Protein AF-A0A920SJB2-F1 (afdb_monomer_lite)

pLDDT: mean 92.42, std 4.78, range [61.38, 96.94]

Structure (mmCIF, N/CA/C/O backbone):
data_AF-A0A920SJB2-F1
#
_entry.id   AF-A0A920SJB2-F1
#
loop_
_atom_site.group_PDB
_atom_site.id
_atom_site.type_symbol
_atom_site.label_atom_id
_atom_site.label_alt_id
_atom_site.label_comp_id
_atom_site.label_asym_id
_atom_site.label_entity_id
_atom_site.label_seq_id
_atom_site.pdbx_PDB_ins_code
_atom_site.Cartn_x
_atom_site.Cartn_y
_atom_site.Cartn_z
_atom_site.occupancy
_atom_site.B_iso_or_equiv
_atom_site.auth_seq_id
_atom_site.auth_comp_id
_atom_site.auth_asym_id
_atom_site.auth_atom_id
_atom_site.pdbx_PDB_model_num
ATOM 1 N N . MET A 1 1 ? -2.232 8.846 2.025 1.00 89.31 1 MET A N 1
ATOM 2 C CA . MET A 1 1 ? -2.253 7.383 1.819 1.00 89.31 1 MET A CA 1
ATOM 3 C C . MET A 1 1 ? -2.007 7.121 0.342 1.00 89.31 1 MET A C 1
ATOM 5 O O . MET A 1 1 ? -2.262 8.024 -0.446 1.00 89.31 1 MET A O 1
ATOM 9 N N . GLY A 1 2 ? -1.484 5.958 -0.030 1.00 91.81 2 GLY A N 1
ATOM 10 C CA . GLY A 1 2 ? -1.329 5.548 -1.425 1.00 91.81 2 GLY A CA 1
ATOM 11 C C . GLY A 1 2 ? -1.658 4.071 -1.606 1.00 91.81 2 GLY A C 1
ATOM 12 O O . GLY A 1 2 ? -1.624 3.319 -0.631 1.00 91.81 2 GLY A O 1
ATOM 13 N N . ILE A 1 3 ? -1.948 3.681 -2.847 1.00 93.94 3 ILE A N 1
ATOM 14 C CA . ILE A 1 3 ? -2.168 2.289 -3.246 1.00 93.94 3 ILE A CA 1
ATOM 15 C C . ILE A 1 3 ? -1.331 1.961 -4.481 1.00 93.94 3 ILE A C 1
ATOM 17 O O . ILE A 1 3 ? -1.136 2.819 -5.343 1.00 93.94 3 ILE A O 1
ATOM 21 N N . ALA A 1 4 ? -0.862 0.723 -4.573 1.00 94.19 4 ALA A N 1
ATOM 22 C CA . ALA A 1 4 ? -0.246 0.181 -5.777 1.00 94.19 4 ALA A CA 1
ATOM 23 C C . ALA A 1 4 ? -0.786 -1.227 -6.034 1.00 94.19 4 ALA A C 1
ATOM 25 O O . ALA A 1 4 ? -0.750 -2.069 -5.139 1.00 94.19 4 ALA A O 1
ATOM 26 N N . ALA A 1 5 ? -1.266 -1.472 -7.250 1.00 93.44 5 ALA A N 1
ATOM 27 C CA . ALA A 1 5 ? -1.754 -2.773 -7.687 1.00 93.44 5 ALA A CA 1
ATOM 28 C C . ALA A 1 5 ? -0.798 -3.398 -8.705 1.00 93.44 5 ALA A C 1
ATOM 30 O O . ALA A 1 5 ? -0.176 -2.695 -9.504 1.00 93.44 5 ALA A O 1
ATOM 31 N N . GLY A 1 6 ? -0.706 -4.722 -8.689 1.00 90.50 6 GLY A N 1
ATOM 32 C CA . GLY A 1 6 ? 0.040 -5.488 -9.676 1.00 90.50 6 GLY A CA 1
ATOM 33 C C . GLY A 1 6 ? 0.226 -6.935 -9.242 1.00 90.50 6 GLY A C 1
ATOM 34 O O . GLY A 1 6 ? 0.259 -7.247 -8.053 1.00 90.50 6 GLY A O 1
ATOM 35 N N . ASN A 1 7 ? 0.363 -7.846 -10.207 1.00 89.94 7 ASN A N 1
ATOM 36 C CA . ASN A 1 7 ? 0.546 -9.277 -9.943 1.00 89.94 7 ASN A CA 1
ATOM 37 C C . ASN A 1 7 ? -0.515 -9.879 -8.992 1.00 89.94 7 ASN A C 1
ATOM 39 O O . ASN A 1 7 ? -0.200 -10.777 -8.207 1.00 89.94 7 ASN A O 1
ATOM 43 N N . ARG A 1 8 ? -1.779 -9.424 -9.086 1.00 93.50 8 ARG A N 1
ATOM 44 C CA . ARG A 1 8 ? -2.910 -9.840 -8.232 1.00 93.50 8 ARG A CA 1
ATOM 45 C C . ARG A 1 8 ? -2.760 -9.443 -6.762 1.00 93.50 8 ARG A C 1
ATOM 47 O O . ARG A 1 8 ? -3.410 -10.030 -5.893 1.00 93.50 8 ARG A O 1
ATOM 54 N N . ARG A 1 9 ? -1.919 -8.451 -6.472 1.00 95.25 9 ARG A N 1
ATOM 55 C CA . ARG A 1 9 ? -1.695 -7.914 -5.129 1.00 95.25 9 ARG A CA 1
ATOM 56 C C . ARG A 1 9 ? -1.934 -6.413 -5.082 1.00 95.25 9 ARG A C 1
ATOM 58 O O . ARG A 1 9 ? -1.633 -5.699 -6.034 1.00 95.25 9 ARG A O 1
ATOM 65 N N . GLY A 1 10 ? -2.475 -5.960 -3.956 1.00 96.19 10 GLY A N 1
ATOM 66 C CA . GLY A 1 10 ? -2.681 -4.555 -3.623 1.00 96.19 10 GLY A CA 1
ATOM 67 C C . GLY A 1 10 ? -1.833 -4.165 -2.417 1.00 96.19 10 GLY A C 1
ATOM 68 O O . GLY A 1 10 ? -1.956 -4.760 -1.350 1.00 96.19 10 GLY A O 1
ATOM 69 N N . HIS A 1 11 ? -0.970 -3.169 -2.574 1.00 96.75 11 HIS A N 1
ATOM 70 C CA . HIS A 1 11 ? -0.125 -2.627 -1.514 1.00 96.75 11 HIS A CA 1
ATOM 71 C C . HIS A 1 11 ? -0.702 -1.294 -1.040 1.00 96.75 11 HIS A C 1
ATOM 73 O O . HIS A 1 11 ? -0.866 -0.382 -1.851 1.00 96.75 11 HIS A O 1
ATOM 79 N N . LEU A 1 12 ? -0.995 -1.173 0.257 1.00 95.81 12 LEU A N 1
ATOM 80 C CA . LEU A 1 12 ? -1.462 0.068 0.878 1.00 95.81 12 LEU A CA 1
ATOM 81 C C . LEU A 1 12 ? -0.339 0.712 1.689 1.00 95.81 12 LEU A C 1
ATOM 83 O O . LEU A 1 12 ? 0.335 0.047 2.482 1.00 95.81 12 LEU A O 1
ATOM 87 N N . PHE A 1 13 ? -0.192 2.030 1.543 1.00 94.88 13 PHE A N 1
ATOM 88 C CA . PHE A 1 13 ? 0.845 2.799 2.225 1.00 94.88 13 PHE A CA 1
ATOM 89 C C . PHE A 1 13 ? 0.274 4.000 2.976 1.00 94.88 13 PHE A C 1
ATOM 91 O O . PHE A 1 13 ? -0.466 4.823 2.423 1.00 94.88 13 PHE A O 1
ATOM 98 N N . VAL A 1 14 ? 0.713 4.178 4.219 1.00 95.12 14 VAL A N 1
ATOM 99 C CA . VAL A 1 14 ? 0.415 5.354 5.043 1.00 95.12 14 VAL A CA 1
ATOM 100 C C . VAL A 1 14 ? 1.736 6.033 5.376 1.00 95.12 14 VAL A C 1
ATOM 102 O O . VAL A 1 14 ? 2.667 5.397 5.855 1.00 95.12 14 VAL A O 1
ATOM 105 N N . LYS A 1 15 ? 1.855 7.328 5.053 1.00 93.62 15 LYS A N 1
ATOM 106 C CA . LYS A 1 15 ? 3.084 8.121 5.265 1.00 93.62 15 LYS A CA 1
ATOM 107 C C . LYS A 1 15 ? 4.365 7.434 4.749 1.00 93.62 15 LYS A C 1
ATOM 109 O O . LYS A 1 15 ? 5.393 7.449 5.414 1.00 93.62 15 LYS A O 1
ATOM 114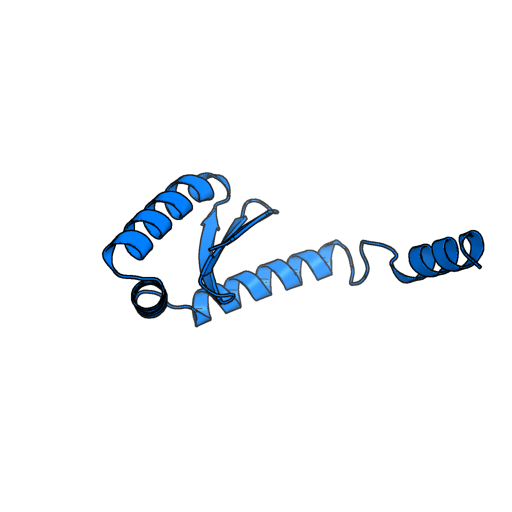 N N . GLY A 1 16 ? 4.292 6.799 3.576 1.00 92.50 16 GLY A N 1
ATOM 115 C CA . GLY A 1 16 ? 5.430 6.112 2.949 1.00 92.50 16 GLY A CA 1
ATOM 116 C C . GLY A 1 16 ? 5.757 4.722 3.510 1.00 92.50 16 GLY A C 1
ATOM 117 O O . GLY A 1 16 ? 6.663 4.076 2.996 1.00 92.50 16 GLY A O 1
ATOM 118 N N . HIS A 1 17 ? 5.019 4.235 4.511 1.00 94.25 17 HIS A N 1
ATOM 119 C CA . HIS A 1 17 ? 5.217 2.911 5.099 1.00 94.25 17 HIS A CA 1
ATOM 120 C C . HIS A 1 17 ? 4.156 1.938 4.586 1.00 94.25 17 HIS A C 1
ATOM 122 O O . HIS A 1 17 ? 2.977 2.294 4.531 1.00 94.25 17 HIS A O 1
ATOM 128 N N . ASN A 1 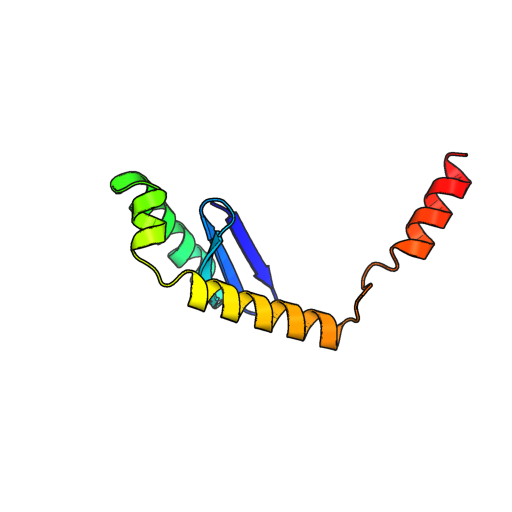18 ? 4.566 0.714 4.228 1.00 94.81 18 ASN A N 1
ATOM 129 C CA . ASN A 1 18 ? 3.631 -0.371 3.924 1.00 94.81 18 ASN A CA 1
ATOM 130 C C . ASN A 1 18 ? 2.798 -0.668 5.173 1.00 94.81 18 ASN A C 1
ATOM 132 O O . ASN A 1 18 ? 3.345 -1.030 6.213 1.00 94.81 18 ASN A O 1
ATOM 136 N N . ALA A 1 19 ? 1.488 -0.508 5.049 1.00 95.00 19 ALA A N 1
ATOM 137 C CA . ALA A 1 19 ? 0.546 -0.672 6.147 1.00 95.00 19 ALA A CA 1
ATOM 138 C C . ALA A 1 19 ? -0.276 -1.961 5.987 1.00 95.00 19 ALA A C 1
ATOM 140 O O . ALA A 1 19 ? -0.602 -2.623 6.969 1.00 95.00 19 ALA A O 1
ATOM 141 N N . ALA A 1 20 ? -0.531 -2.374 4.743 1.00 95.38 20 ALA A N 1
ATOM 142 C CA . ALA A 1 20 ? -1.128 -3.663 4.425 1.00 95.38 20 ALA A CA 1
ATOM 143 C C . ALA A 1 20 ? -0.692 -4.140 3.037 1.00 95.38 20 ALA A C 1
ATOM 145 O O . ALA A 1 20 ? -0.411 -3.334 2.146 1.00 95.38 20 ALA A O 1
ATOM 146 N N . VAL A 1 21 ? -0.688 -5.461 2.848 1.00 95.62 21 VAL A N 1
ATOM 147 C CA . VAL A 1 21 ? -0.703 -6.058 1.514 1.00 95.62 21 VAL A CA 1
ATOM 148 C C . VAL A 1 21 ? -1.874 -7.025 1.436 1.00 95.62 21 VAL A C 1
ATOM 150 O O . VAL A 1 21 ? -1.988 -7.931 2.260 1.00 95.62 21 VAL A O 1
ATOM 153 N N . VAL A 1 22 ? -2.749 -6.792 0.468 1.00 95.62 22 VAL A N 1
ATOM 154 C CA . VAL A 1 22 ? -4.023 -7.487 0.271 1.00 95.62 22 VAL A CA 1
ATOM 155 C C . VAL A 1 22 ? -4.073 -8.101 -1.123 1.00 95.62 22 VAL A C 1
ATOM 157 O O . VAL A 1 22 ? -3.185 -7.878 -1.956 1.00 95.62 22 VAL A O 1
ATOM 160 N N . ARG A 1 23 ? -5.110 -8.891 -1.398 1.00 96.69 23 ARG A N 1
ATOM 161 C CA . ARG A 1 23 ? -5.398 -9.284 -2.776 1.00 96.69 23 ARG A CA 1
ATOM 162 C C . ARG A 1 23 ? -5.884 -8.075 -3.566 1.00 96.69 23 ARG A C 1
ATOM 164 O O . ARG A 1 23 ? -6.519 -7.177 -3.024 1.00 96.69 23 ARG A O 1
ATOM 171 N N . GLU A 1 24 ? -5.576 -8.052 -4.856 1.00 95.56 24 GLU A N 1
ATOM 172 C CA . GLU A 1 24 ? -5.935 -6.922 -5.722 1.00 95.56 24 GLU A CA 1
ATOM 173 C C . GLU A 1 24 ? -7.451 -6.674 -5.794 1.00 95.56 24 GLU A C 1
ATOM 175 O O . GLU A 1 24 ? -7.876 -5.523 -5.821 1.00 95.56 24 GLU A O 1
ATOM 180 N N . ASP A 1 25 ? -8.265 -7.730 -5.742 1.00 96.44 25 ASP A N 1
ATOM 181 C CA . ASP A 1 25 ? -9.730 -7.642 -5.756 1.00 96.44 25 ASP A CA 1
ATOM 182 C C . ASP A 1 25 ? -10.346 -7.163 -4.432 1.00 96.44 25 ASP A C 1
ATOM 184 O O . ASP A 1 25 ? -11.503 -6.761 -4.414 1.00 96.44 25 ASP A O 1
ATOM 188 N N . GLU A 1 26 ? -9.567 -7.139 -3.351 1.00 96.31 26 GLU A N 1
ATOM 189 C CA . GLU A 1 26 ? -9.969 -6.645 -2.024 1.00 96.31 26 GLU A CA 1
ATOM 190 C C . GLU A 1 26 ? -9.431 -5.220 -1.760 1.00 96.31 26 GLU A C 1
ATOM 192 O O . GLU A 1 26 ? -9.677 -4.623 -0.713 1.00 96.31 26 GLU A O 1
ATOM 197 N N . MET A 1 27 ? -8.669 -4.649 -2.703 1.00 94.19 27 MET A N 1
ATOM 198 C CA . MET A 1 27 ? -7.902 -3.420 -2.479 1.00 94.19 27 MET A CA 1
ATOM 199 C C . MET A 1 27 ? -8.777 -2.178 -2.268 1.00 94.19 27 MET A C 1
ATOM 201 O O . MET A 1 27 ? -8.392 -1.294 -1.504 1.00 94.19 27 MET A O 1
ATOM 205 N N . VAL A 1 28 ? -9.928 -2.087 -2.940 1.00 94.25 28 VAL A N 1
ATOM 206 C CA . VAL A 1 28 ? -10.836 -0.935 -2.795 1.00 94.25 28 VAL A CA 1
ATOM 207 C C . VAL A 1 28 ? -11.501 -0.945 -1.423 1.00 94.25 28 VAL A C 1
ATOM 209 O O . VAL A 1 28 ? -11.515 0.087 -0.759 1.00 94.25 28 VAL A O 1
ATOM 212 N N . ASP A 1 29 ? -11.973 -2.106 -0.973 1.00 96.19 29 ASP A N 1
ATOM 213 C CA . ASP A 1 29 ? -12.595 -2.249 0.345 1.00 96.19 29 ASP A CA 1
ATOM 214 C C . ASP A 1 29 ? -11.586 -1.928 1.452 1.00 96.19 29 ASP A C 1
ATOM 216 O O . ASP A 1 29 ? -11.862 -1.108 2.328 1.00 96.19 29 ASP A O 1
ATOM 220 N N . ALA A 1 30 ? -10.365 -2.467 1.343 1.00 94.94 30 ALA A N 1
ATOM 221 C CA . ALA A 1 30 ? -9.277 -2.129 2.254 1.00 94.94 30 ALA A CA 1
ATOM 222 C C . ALA A 1 30 ? -8.965 -0.621 2.232 1.00 94.94 30 ALA A C 1
ATOM 224 O O . ALA A 1 30 ? -8.767 -0.013 3.278 1.00 94.94 30 ALA A O 1
ATOM 225 N N . LEU A 1 31 ? -8.935 0.021 1.061 1.00 94.25 31 LEU A N 1
ATOM 226 C CA . LEU A 1 31 ? -8.683 1.461 0.969 1.00 94.25 31 LEU A CA 1
ATOM 227 C C . LEU A 1 31 ? -9.732 2.279 1.732 1.00 94.25 31 LEU A C 1
ATOM 229 O O . LEU A 1 31 ? -9.364 3.229 2.425 1.00 94.25 31 LEU A O 1
ATOM 233 N N . VAL A 1 32 ? -11.010 1.928 1.596 1.00 95.81 32 VAL A N 1
ATOM 234 C CA . VAL A 1 32 ? -12.107 2.622 2.282 1.00 95.81 32 VAL A CA 1
ATOM 235 C C . VAL A 1 32 ? -11.998 2.430 3.792 1.00 95.81 32 VAL A C 1
ATOM 237 O O . VAL A 1 32 ? -11.971 3.427 4.509 1.00 95.81 32 VAL A O 1
ATOM 240 N N . GLU A 1 33 ? -11.810 1.195 4.265 1.00 94.50 33 GLU A N 1
ATOM 241 C CA . GLU A 1 33 ? -11.638 0.894 5.696 1.00 94.50 33 GLU A CA 1
ATOM 242 C C . GLU A 1 33 ? -10.478 1.698 6.305 1.00 94.50 33 GLU A C 1
ATOM 244 O O . GLU A 1 33 ? -10.598 2.322 7.361 1.00 94.50 33 GLU A O 1
ATOM 249 N N . TRP A 1 34 ? -9.343 1.745 5.608 1.00 94.75 34 TRP A N 1
ATOM 250 C CA . TRP A 1 34 ? -8.189 2.520 6.049 1.00 94.75 34 TRP A CA 1
ATOM 251 C C . TRP A 1 34 ? -8.446 4.028 6.026 1.00 94.75 34 TRP A C 1
ATOM 253 O O . TRP A 1 34 ? -7.897 4.754 6.857 1.00 94.75 34 TRP A O 1
ATOM 263 N N . ALA A 1 35 ? -9.228 4.528 5.068 1.00 95.25 35 ALA A N 1
ATOM 264 C CA . ALA A 1 35 ? -9.556 5.946 4.980 1.00 95.25 35 ALA A CA 1
ATOM 265 C C . ALA A 1 35 ? -10.474 6.372 6.130 1.00 95.25 35 ALA A C 1
ATOM 267 O O . ALA A 1 35 ? -10.216 7.406 6.745 1.00 95.25 35 ALA A O 1
ATOM 268 N N . GLU A 1 36 ? -11.479 5.556 6.448 1.00 96.38 36 GLU A N 1
ATOM 269 C CA . GLU A 1 36 ? -12.372 5.745 7.594 1.00 96.38 36 GLU A CA 1
ATOM 270 C C . GLU A 1 36 ? -11.580 5.719 8.903 1.00 96.38 36 GLU A C 1
ATOM 272 O O . GLU A 1 36 ? -11.614 6.686 9.662 1.00 96.38 36 GLU A O 1
ATOM 277 N N . PHE A 1 37 ? -10.745 4.697 9.111 1.00 95.06 37 PHE A N 1
ATOM 278 C CA . PHE A 1 37 ? -9.936 4.591 10.325 1.00 95.06 37 PHE A CA 1
ATOM 279 C C . PHE A 1 37 ? -8.974 5.776 10.498 1.00 95.06 37 PHE A C 1
ATOM 281 O O . PHE A 1 37 ? -8.835 6.326 11.588 1.00 95.06 37 PHE A O 1
ATOM 288 N N . ILE A 1 38 ? -8.302 6.213 9.427 1.00 95.12 38 ILE A N 1
ATOM 289 C CA . ILE A 1 38 ? -7.416 7.386 9.495 1.00 95.12 38 ILE A CA 1
ATOM 290 C C . ILE A 1 38 ? -8.203 8.672 9.743 1.00 95.12 38 ILE A C 1
ATOM 292 O O . ILE A 1 38 ? -7.671 9.583 10.379 1.00 95.12 38 ILE A O 1
ATOM 296 N N . HIS A 1 39 ? -9.423 8.781 9.222 1.00 96.25 39 HIS A N 1
ATOM 297 C CA . HIS A 1 39 ? -10.270 9.940 9.464 1.00 96.25 39 HIS A CA 1
ATOM 298 C C . HIS A 1 39 ? -10.673 10.046 10.941 1.00 96.25 39 HIS A C 1
ATOM 300 O O . HIS A 1 39 ? -10.634 11.144 11.493 1.00 96.25 39 HIS A O 1
ATOM 306 N N . GLU A 1 40 ? -11.001 8.917 11.569 1.00 96.94 40 GLU A N 1
ATOM 307 C CA . GLU A 1 40 ? -11.436 8.844 12.968 1.00 96.94 40 GLU A CA 1
ATOM 308 C C . GLU A 1 40 ? -10.268 8.951 13.960 1.00 96.94 40 GLU A C 1
ATOM 310 O O . GLU A 1 40 ? -10.311 9.751 14.892 1.00 96.94 40 GLU A O 1
ATOM 315 N N . GLU A 1 41 ? -9.200 8.185 13.738 1.00 95.94 41 GLU A N 1
ATOM 316 C CA . GLU A 1 41 ? -8.133 7.960 14.726 1.00 95.94 41 GLU A CA 1
ATOM 317 C C . GLU A 1 41 ? -6.803 8.639 14.349 1.00 95.94 41 GLU A C 1
ATOM 319 O O . GLU A 1 41 ? -5.875 8.758 15.155 1.00 95.94 41 GLU A O 1
ATOM 324 N N . GLY A 1 42 ? -6.682 9.106 13.107 1.00 95.69 42 GLY A N 1
ATOM 325 C CA . GLY A 1 42 ? -5.462 9.700 12.574 1.00 95.69 42 GLY A CA 1
ATOM 326 C C . GLY A 1 42 ? -4.452 8.684 12.025 1.00 95.69 42 GLY A C 1
ATOM 327 O O . GLY A 1 42 ? -4.449 7.489 12.321 1.00 95.69 42 GLY A O 1
ATOM 328 N N . ALA A 1 43 ? -3.529 9.182 11.197 1.00 94.00 43 ALA A N 1
ATOM 329 C CA . ALA A 1 43 ? -2.572 8.344 10.465 1.00 94.00 43 ALA A CA 1
ATOM 330 C C . ALA A 1 43 ? -1.557 7.613 11.364 1.00 94.00 43 ALA A C 1
ATOM 332 O O . ALA A 1 43 ? -1.126 6.512 11.028 1.00 94.00 43 ALA A O 1
ATOM 333 N N . GLU A 1 44 ? -1.170 8.217 12.489 1.00 94.50 44 GLU A N 1
ATOM 334 C CA . GLU A 1 44 ? -0.202 7.617 13.417 1.00 94.50 44 GLU A CA 1
ATOM 335 C C . GLU A 1 44 ? -0.825 6.439 14.184 1.00 94.50 44 GLU A C 1
ATOM 337 O O . GLU A 1 44 ? -0.200 5.387 14.316 1.00 94.50 44 GLU A O 1
ATOM 342 N N . ALA A 1 45 ? -2.089 6.567 14.611 1.00 93.25 45 ALA A N 1
ATOM 343 C CA . ALA A 1 45 ? -2.835 5.474 15.234 1.00 93.25 45 ALA A CA 1
ATOM 344 C C . ALA A 1 45 ? -3.030 4.298 14.263 1.00 93.25 45 ALA A C 1
ATOM 346 O O . ALA A 1 45 ? -2.903 3.137 14.654 1.00 93.25 45 ALA A O 1
ATOM 347 N N . ALA A 1 46 ? -3.265 4.592 12.981 1.00 91.69 46 ALA A N 1
ATOM 348 C CA . ALA A 1 46 ? -3.412 3.576 11.939 1.00 91.69 46 ALA A CA 1
ATOM 349 C C . ALA A 1 46 ? -2.135 2.752 11.746 1.00 91.69 46 ALA A C 1
ATOM 351 O O . ALA A 1 46 ? -2.193 1.527 11.662 1.00 91.69 46 ALA A O 1
ATOM 352 N N . LEU A 1 47 ? -0.974 3.412 11.737 1.00 92.62 47 LEU A N 1
ATOM 353 C CA . LEU A 1 47 ? 0.320 2.734 11.648 1.00 92.62 47 LEU A CA 1
ATOM 354 C C . LEU A 1 47 ? 0.641 1.920 12.907 1.00 92.62 47 LEU A C 1
ATOM 356 O O . LEU A 1 47 ? 1.192 0.831 12.791 1.00 92.62 47 LEU A O 1
ATOM 360 N N . ALA A 1 48 ? 0.270 2.407 14.093 1.00 93.44 48 ALA A N 1
ATOM 361 C CA . ALA A 1 48 ? 0.490 1.692 15.351 1.00 93.44 48 ALA A CA 1
ATOM 362 C C . ALA A 1 48 ? -0.390 0.437 15.506 1.00 93.44 48 ALA A C 1
ATOM 364 O O . ALA A 1 48 ? -0.040 -0.475 16.255 1.00 93.44 48 ALA A O 1
ATOM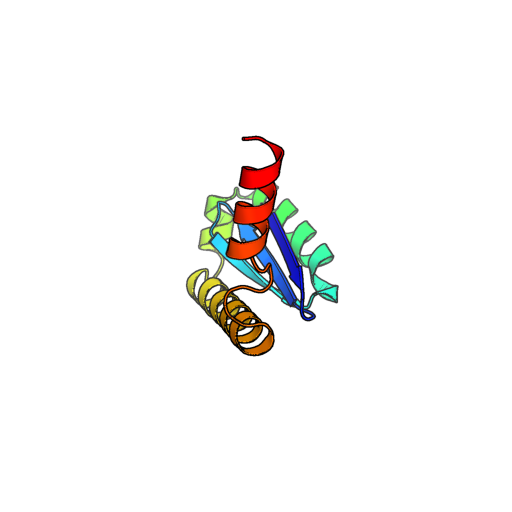 365 N N . ARG A 1 49 ? -1.531 0.378 14.807 1.00 88.12 49 ARG A N 1
ATOM 366 C CA . ARG A 1 49 ? -2.478 -0.747 14.854 1.00 88.12 49 ARG A CA 1
ATOM 367 C C . ARG A 1 49 ? -2.002 -1.975 14.072 1.00 88.12 49 ARG A C 1
ATOM 369 O O . ARG A 1 49 ? -2.505 -3.072 14.313 1.00 88.12 49 ARG A O 1
ATOM 376 N N . VAL A 1 50 ? -1.064 -1.813 13.138 1.00 90.81 50 VAL A N 1
ATOM 377 C CA . VAL A 1 50 ? -0.658 -2.876 12.209 1.00 90.81 50 VAL A CA 1
ATOM 378 C C . VAL A 1 50 ? 0.811 -3.246 12.328 1.00 90.81 50 VAL A C 1
ATOM 380 O O . VAL A 1 50 ? 1.657 -2.456 12.733 1.00 90.81 50 VAL A O 1
ATOM 383 N N . ASP A 1 51 ? 1.126 -4.468 11.907 1.00 93.25 51 ASP A N 1
ATOM 384 C CA . ASP A 1 51 ? 2.504 -4.930 11.768 1.00 93.25 51 ASP A CA 1
ATOM 385 C C . ASP A 1 51 ? 3.095 -4.419 10.443 1.00 93.25 51 ASP A C 1
ATOM 387 O O . ASP A 1 51 ? 3.055 -5.085 9.400 1.00 93.25 51 ASP A O 1
ATOM 391 N N . THR A 1 52 ? 3.619 -3.195 10.489 1.00 92.25 52 THR A N 1
ATOM 392 C CA . THR A 1 52 ? 4.259 -2.529 9.346 1.00 92.25 52 THR A CA 1
ATOM 393 C C . THR A 1 52 ? 5.500 -3.277 8.860 1.00 92.25 52 THR A C 1
ATOM 395 O O . THR A 1 52 ? 5.773 -3.294 7.660 1.00 92.25 52 THR A O 1
ATOM 398 N N . GLU A 1 53 ? 6.217 -3.974 9.745 1.00 95.06 53 GLU A N 1
ATOM 399 C CA . GLU A 1 53 ? 7.389 -4.774 9.381 1.00 95.06 53 GLU A CA 1
ATOM 400 C C . GLU A 1 53 ? 7.001 -6.012 8.575 1.00 95.06 53 GLU A C 1
ATOM 402 O O . GLU A 1 53 ? 7.633 -6.332 7.561 1.00 95.06 53 GLU A O 1
ATOM 407 N N . LYS A 1 54 ? 5.915 -6.688 8.962 1.00 95.44 54 LYS A N 1
ATOM 408 C CA . LYS A 1 54 ? 5.346 -7.774 8.163 1.00 95.44 54 LYS A CA 1
ATOM 409 C C . LYS A 1 54 ? 4.880 -7.265 6.803 1.00 95.44 54 LYS A C 1
ATOM 411 O O . LYS A 1 54 ? 5.216 -7.891 5.798 1.00 95.44 54 LYS A O 1
ATOM 416 N N . ALA A 1 55 ? 4.146 -6.153 6.757 1.00 94.44 55 ALA A N 1
ATOM 417 C CA . ALA A 1 55 ? 3.662 -5.581 5.501 1.00 94.44 55 ALA A CA 1
ATOM 418 C C . ALA A 1 55 ? 4.825 -5.179 4.576 1.00 94.44 55 ALA A C 1
ATOM 420 O O . ALA A 1 55 ? 4.823 -5.522 3.393 1.00 94.44 55 A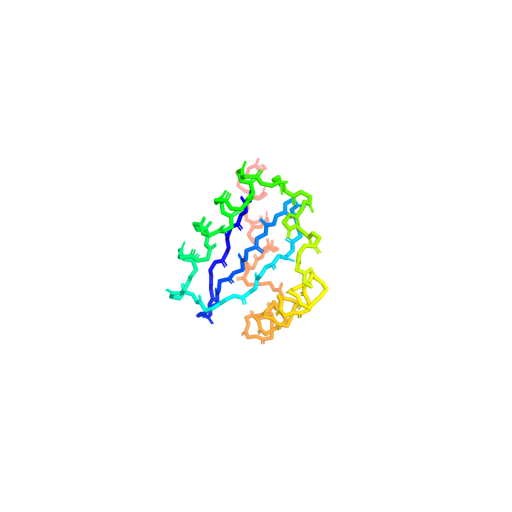LA A O 1
ATOM 421 N N . ARG A 1 56 ? 5.866 -4.541 5.123 1.00 95.31 56 ARG A N 1
ATOM 422 C CA . ARG A 1 56 ? 7.097 -4.198 4.399 1.00 95.31 56 ARG A CA 1
ATOM 423 C C . ARG A 1 56 ? 7.788 -5.437 3.841 1.00 95.31 56 ARG A C 1
ATOM 425 O O . ARG A 1 56 ? 8.094 -5.469 2.655 1.00 95.31 56 ARG A O 1
ATOM 432 N N . ARG A 1 57 ? 7.986 -6.475 4.659 1.00 96.69 57 ARG A N 1
ATOM 433 C CA . ARG A 1 57 ? 8.634 -7.721 4.221 1.00 96.69 57 ARG A CA 1
ATOM 434 C C . ARG A 1 57 ? 7.861 -8.413 3.100 1.00 96.69 57 ARG A C 1
ATOM 436 O O . ARG A 1 57 ? 8.469 -8.970 2.193 1.00 96.69 57 ARG A O 1
ATOM 443 N N . GLU A 1 58 ? 6.534 -8.419 3.168 1.00 95.44 58 GLU A N 1
ATOM 444 C CA . GLU A 1 58 ? 5.706 -8.988 2.104 1.00 95.44 58 GLU A CA 1
ATOM 445 C C . GLU A 1 58 ? 5.797 -8.168 0.812 1.00 95.44 58 GLU A C 1
ATOM 447 O O . GLU A 1 58 ? 5.923 -8.753 -0.261 1.00 95.44 58 GLU A O 1
ATOM 452 N N . ALA A 1 59 ? 5.828 -6.837 0.907 1.00 94.25 59 ALA A N 1
ATOM 453 C CA . ALA A 1 59 ? 6.046 -5.974 -0.250 1.00 94.25 59 ALA A CA 1
ATOM 454 C C . ALA A 1 59 ? 7.444 -6.149 -0.875 1.00 94.25 59 ALA A C 1
ATOM 456 O O . ALA A 1 59 ? 7.569 -6.195 -2.098 1.00 94.25 59 ALA A O 1
ATOM 457 N N . ASP A 1 60 ? 8.483 -6.312 -0.050 1.00 94.88 60 ASP A N 1
ATOM 458 C CA . ASP A 1 60 ? 9.849 -6.582 -0.510 1.00 94.88 60 ASP A CA 1
ATOM 459 C C . ASP A 1 60 ? 9.921 -7.890 -1.313 1.00 94.88 60 ASP A C 1
ATOM 461 O O . ASP A 1 60 ? 10.512 -7.917 -2.389 1.00 94.88 60 ASP A O 1
ATOM 465 N N . LYS A 1 61 ? 9.248 -8.954 -0.853 1.00 95.00 61 LYS A N 1
ATOM 466 C CA . LYS A 1 61 ? 9.182 -10.230 -1.586 1.00 95.00 61 LYS A CA 1
ATOM 467 C C . LYS A 1 61 ? 8.512 -10.094 -2.951 1.00 95.00 61 LYS A C 1
ATOM 469 O O . LYS A 1 61 ? 8.945 -10.737 -3.905 1.00 95.00 61 LYS A O 1
ATOM 474 N N . ASP A 1 62 ? 7.451 -9.296 -3.056 1.00 93.44 62 ASP A N 1
ATOM 475 C CA . ASP A 1 62 ? 6.784 -9.085 -4.345 1.00 93.44 62 ASP A CA 1
ATOM 476 C C . ASP A 1 62 ? 7.655 -8.297 -5.315 1.00 93.44 62 ASP A C 1
ATOM 478 O O . ASP A 1 62 ? 7.712 -8.642 -6.496 1.00 93.44 62 ASP A O 1
ATOM 482 N N . ARG A 1 63 ? 8.362 -7.276 -4.817 1.00 91.69 63 ARG A N 1
ATOM 483 C CA . ARG A 1 63 ? 9.358 -6.543 -5.602 1.00 91.69 63 ARG A CA 1
ATOM 484 C C . ARG A 1 63 ? 10.452 -7.485 -6.092 1.00 91.69 63 ARG A C 1
ATOM 486 O O . ARG A 1 63 ? 10.779 -7.465 -7.274 1.00 91.69 63 ARG A O 1
ATOM 493 N N . ASP A 1 64 ? 10.999 -8.314 -5.210 1.00 93.44 64 ASP A N 1
ATOM 494 C CA . ASP A 1 64 ? 12.078 -9.236 -5.560 1.00 93.44 64 ASP A CA 1
ATOM 495 C C . ASP A 1 64 ? 11.607 -10.272 -6.596 1.00 93.44 64 ASP A C 1
ATOM 497 O O . ASP A 1 64 ? 12.338 -10.566 -7.542 1.00 93.44 64 ASP A O 1
ATOM 501 N N . ARG A 1 65 ? 10.358 -10.757 -6.494 1.00 91.75 65 ARG A N 1
ATOM 502 C CA . ARG A 1 65 ? 9.735 -11.606 -7.526 1.00 91.75 65 ARG A CA 1
ATOM 503 C C . ARG A 1 65 ? 9.642 -10.880 -8.868 1.00 91.75 65 ARG A C 1
ATOM 505 O O . ARG A 1 65 ? 10.029 -11.444 -9.885 1.00 91.75 65 ARG A O 1
ATOM 512 N N . LEU A 1 66 ? 9.173 -9.633 -8.871 1.00 89.88 66 LEU A N 1
ATOM 513 C CA . LEU A 1 66 ? 9.057 -8.837 -10.093 1.00 89.88 66 LEU A CA 1
ATOM 514 C C . LEU A 1 66 ? 10.424 -8.623 -10.765 1.00 89.88 66 LEU A C 1
ATOM 516 O O . LEU A 1 66 ? 10.542 -8.772 -11.978 1.00 89.88 66 LEU A O 1
ATOM 520 N N . LEU A 1 67 ? 11.459 -8.319 -9.978 1.00 90.12 67 LEU A N 1
ATOM 521 C CA . LEU A 1 67 ? 12.830 -8.160 -10.473 1.00 90.12 67 LEU A CA 1
ATOM 522 C C . LEU A 1 67 ? 13.407 -9.473 -11.012 1.00 90.12 67 LEU A C 1
ATOM 524 O O . LEU A 1 67 ? 14.130 -9.458 -12.005 1.00 90.12 67 LEU A O 1
ATOM 528 N N . ALA A 1 68 ? 13.085 -10.608 -10.388 1.00 90.56 68 ALA A N 1
ATOM 529 C CA . ALA A 1 68 ? 13.495 -11.918 -10.884 1.00 90.56 68 ALA A CA 1
ATOM 530 C C . ALA A 1 68 ? 12.823 -12.270 -12.224 1.00 90.56 68 ALA A C 1
ATOM 532 O O . ALA A 1 68 ? 13.453 -12.893 -13.075 1.00 90.56 68 ALA A O 1
ATOM 533 N N . GLU A 1 69 ? 11.566 -11.865 -12.421 1.00 89.44 69 GLU A N 1
ATOM 534 C CA . GLU A 1 69 ? 10.802 -12.130 -13.646 1.00 89.44 69 GLU A CA 1
ATOM 535 C C . GLU A 1 69 ? 11.179 -11.197 -14.804 1.00 89.44 69 GLU A C 1
ATOM 537 O O . GLU A 1 69 ? 11.274 -11.648 -15.944 1.00 89.44 69 GLU A O 1
ATOM 542 N N . GLN A 1 70 ? 11.387 -9.904 -14.536 1.00 86.62 70 GLN A N 1
ATOM 543 C CA . GLN A 1 70 ? 11.583 -8.895 -15.587 1.00 86.62 70 GLN A CA 1
ATOM 544 C C . GLN A 1 70 ? 13.031 -8.401 -15.730 1.00 86.62 70 GLN A C 1
ATOM 546 O O . GLN A 1 70 ? 13.351 -7.692 -16.685 1.00 86.62 70 GLN A O 1
ATOM 551 N N . GLY A 1 71 ? 13.917 -8.779 -14.809 1.00 84.81 71 GLY A N 1
ATOM 552 C CA . GLY A 1 71 ? 15.267 -8.233 -14.715 1.00 84.81 71 GLY A CA 1
ATOM 553 C C . GLY A 1 71 ? 15.312 -6.875 -14.005 1.00 84.81 71 GLY A C 1
ATOM 554 O O . GLY A 1 71 ? 14.294 -6.272 -13.666 1.00 84.81 71 GLY A O 1
ATOM 555 N N . VAL A 1 72 ? 16.528 -6.383 -13.755 1.00 83.62 72 VAL A N 1
ATOM 556 C CA . VAL A 1 72 ? 16.762 -5.159 -12.962 1.00 83.62 72 VAL A CA 1
ATOM 557 C C . VAL A 1 72 ? 16.527 -3.852 -13.727 1.00 83.62 72 VAL A C 1
ATOM 559 O O . VAL A 1 72 ? 16.438 -2.799 -13.102 1.00 83.62 72 VAL A O 1
ATOM 562 N N . ASP A 1 73 ? 16.414 -3.905 -15.058 1.00 84.44 73 ASP A N 1
ATOM 563 C CA . ASP A 1 73 ? 16.158 -2.741 -15.918 1.00 84.44 73 ASP A CA 1
ATOM 564 C C . ASP A 1 73 ? 15.099 -3.057 -16.981 1.00 84.44 73 ASP A C 1
ATOM 566 O O . ASP A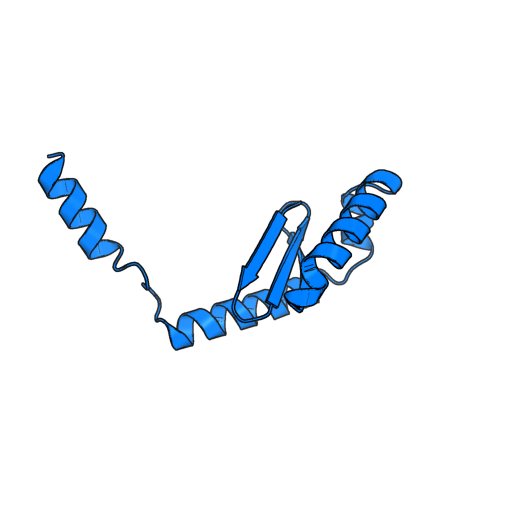 1 73 ? 15.369 -3.149 -18.176 1.00 84.44 73 ASP A O 1
ATOM 570 N N . VAL A 1 74 ? 13.857 -3.207 -16.525 1.00 82.94 74 VAL A N 1
ATOM 571 C CA . VAL A 1 74 ? 12.679 -3.408 -17.389 1.00 82.94 74 VAL A CA 1
ATOM 572 C C . VAL A 1 74 ? 12.525 -2.294 -18.428 1.00 82.94 74 VAL A C 1
ATOM 574 O O . VAL A 1 74 ? 11.991 -2.498 -19.517 1.00 82.94 74 VAL A O 1
ATOM 577 N N . ASN A 1 75 ? 12.976 -1.088 -18.087 1.00 85.31 75 ASN A N 1
ATOM 578 C CA . ASN A 1 75 ? 12.747 0.103 -18.887 1.00 85.31 75 ASN A CA 1
ATOM 579 C C . ASN A 1 75 ? 13.878 0.409 -19.874 1.00 85.31 75 ASN A C 1
ATOM 581 O O . ASN A 1 75 ? 13.781 1.445 -20.535 1.00 85.31 75 ASN A O 1
ATOM 585 N N . ASP A 1 76 ? 14.909 -0.437 -19.984 1.00 88.00 76 ASP A N 1
ATOM 586 C CA . ASP A 1 76 ? 16.109 -0.173 -20.796 1.00 88.00 76 ASP A CA 1
ATOM 587 C C . ASP A 1 76 ? 16.569 1.290 -20.647 1.00 88.00 76 ASP A C 1
ATOM 589 O O . ASP A 1 76 ? 16.667 2.093 -21.588 1.00 88.00 76 ASP A O 1
ATOM 593 N N . THR A 1 77 ? 16.687 1.684 -19.382 1.00 90.12 77 THR A N 1
ATOM 594 C CA . THR A 1 77 ? 16.740 3.081 -18.964 1.00 90.12 77 THR A CA 1
ATOM 595 C C . THR A 1 77 ? 17.983 3.757 -19.536 1.00 90.12 77 THR A C 1
ATOM 597 O O . THR A 1 77 ? 17.915 4.905 -19.981 1.00 90.12 77 THR A O 1
ATOM 600 N N . GLY A 1 78 ? 19.103 3.028 -19.589 1.00 87.31 78 GLY A N 1
ATOM 601 C CA . GLY A 1 78 ? 20.362 3.503 -20.164 1.00 87.31 78 GLY A CA 1
ATOM 602 C C . GLY A 1 78 ? 20.219 3.905 -21.633 1.00 87.31 78 GLY A C 1
ATOM 603 O O . GLY A 1 78 ? 20.506 5.051 -21.989 1.00 87.31 78 GLY A O 1
ATOM 604 N N . THR A 1 79 ? 19.693 3.006 -22.467 1.00 89.94 79 THR A N 1
ATOM 605 C CA . THR A 1 79 ? 19.507 3.245 -23.907 1.00 89.94 79 THR A CA 1
ATOM 606 C C . THR A 1 79 ? 18.555 4.411 -24.165 1.00 89.94 79 THR A C 1
ATOM 608 O O . THR A 1 79 ? 18.816 5.270 -25.014 1.00 89.94 79 THR A O 1
ATOM 611 N N . ARG A 1 80 ? 17.457 4.500 -23.403 1.00 90.38 80 ARG A N 1
ATOM 612 C CA . ARG A 1 80 ? 16.504 5.616 -23.522 1.00 90.38 80 ARG A CA 1
ATOM 613 C C . ARG A 1 80 ? 17.129 6.960 -23.158 1.00 90.38 80 ARG A C 1
ATOM 615 O O . ARG A 1 80 ? 16.924 7.933 -23.884 1.00 90.38 80 ARG A O 1
ATOM 622 N N . ILE A 1 81 ? 17.912 7.028 -22.080 1.00 92.12 81 ILE A N 1
ATOM 623 C CA . ILE A 1 81 ? 18.618 8.257 -21.686 1.00 92.12 81 ILE A CA 1
ATOM 624 C C . ILE A 1 81 ? 19.599 8.693 -22.781 1.00 92.12 81 ILE A C 1
ATOM 626 O O . ILE A 1 81 ? 19.653 9.880 -23.115 1.00 92.12 81 ILE A O 1
ATOM 630 N N . GLU A 1 82 ? 20.347 7.762 -23.378 1.00 92.62 82 GLU A N 1
ATOM 631 C CA . GLU A 1 82 ? 21.249 8.072 -24.495 1.00 92.62 82 GLU A CA 1
ATOM 632 C C . GLU A 1 82 ? 20.512 8.607 -25.729 1.00 92.62 82 GLU A C 1
ATOM 634 O O . GLU A 1 82 ? 20.999 9.521 -26.398 1.00 92.62 82 GLU A O 1
ATOM 639 N N . LEU A 1 83 ? 19.337 8.060 -26.050 1.00 92.19 83 LEU A N 1
ATOM 640 C CA . LEU A 1 83 ? 18.510 8.549 -27.155 1.00 92.19 83 LEU A CA 1
ATOM 641 C C . LEU A 1 83 ? 18.014 9.976 -26.914 1.00 92.19 83 LEU A C 1
ATOM 643 O O . LEU A 1 83 ? 18.109 10.801 -27.823 1.00 92.19 83 LEU A O 1
ATOM 647 N N . ILE A 1 84 ? 17.538 10.280 -25.703 1.00 92.44 84 ILE A N 1
ATOM 648 C CA . ILE A 1 84 ? 17.074 11.627 -25.339 1.00 92.44 84 ILE A CA 1
ATOM 649 C C . ILE A 1 84 ? 18.221 12.628 -25.476 1.00 92.44 84 ILE A C 1
ATOM 651 O O . ILE A 1 84 ? 18.079 13.626 -26.179 1.00 92.44 84 ILE A O 1
ATOM 655 N N . ARG A 1 85 ? 19.388 12.322 -24.891 1.00 94.06 85 ARG A N 1
ATOM 656 C CA . ARG A 1 85 ? 20.575 13.190 -24.957 1.00 94.06 85 ARG A CA 1
ATOM 657 C C . ARG A 1 85 ? 21.010 13.490 -26.391 1.00 94.06 85 ARG A C 1
ATOM 659 O O . ARG A 1 85 ? 21.438 14.605 -26.654 1.00 94.06 85 ARG A O 1
ATOM 666 N N . ARG A 1 86 ? 20.870 12.529 -27.313 1.00 90.94 86 ARG A N 1
ATOM 667 C CA . ARG A 1 86 ? 21.162 12.728 -28.743 1.00 90.94 86 ARG A CA 1
ATOM 668 C C . ARG A 1 86 ? 20.186 13.663 -29.463 1.00 90.94 86 ARG A C 1
ATOM 670 O O . ARG A 1 86 ? 20.575 14.234 -30.470 1.00 90.94 86 ARG A O 1
ATOM 677 N N . HIS A 1 87 ? 18.941 13.786 -29.001 1.00 84.19 87 HIS A N 1
ATOM 678 C CA . HIS A 1 87 ? 17.912 14.606 -29.658 1.00 84.19 87 HIS A CA 1
ATOM 679 C C . HIS A 1 87 ? 17.785 16.014 -29.067 1.00 84.19 87 HIS A C 1
ATOM 681 O O . HIS A 1 87 ? 17.285 16.910 -29.740 1.00 84.19 87 HIS A O 1
ATOM 687 N N . THR A 1 88 ? 18.191 16.207 -2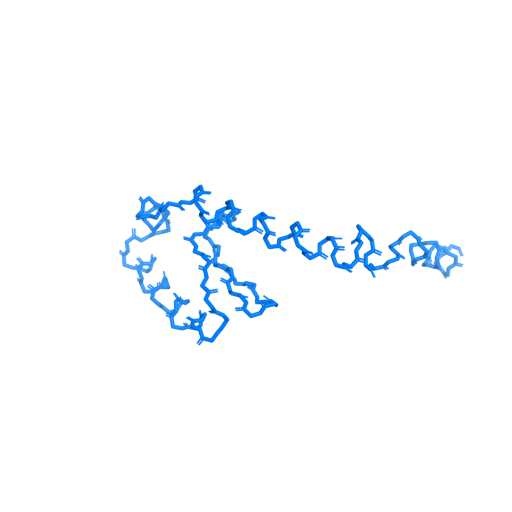7.811 1.00 83.31 88 THR A N 1
ATOM 688 C CA . THR A 1 88 ? 18.149 17.514 -27.131 1.00 83.31 88 THR A CA 1
ATOM 689 C C . THR A 1 88 ? 19.502 18.225 -27.068 1.00 83.31 88 THR A C 1
ATOM 691 O O . THR A 1 88 ? 19.556 19.340 -26.551 1.00 83.31 88 THR A O 1
ATOM 694 N N . GLY A 1 89 ? 20.580 17.563 -27.498 1.00 61.38 89 GLY A N 1
ATOM 695 C CA . GLY A 1 89 ? 21.948 18.093 -27.525 1.00 61.38 89 GLY A CA 1
ATOM 696 C C . GLY A 1 89 ? 22.323 18.754 -28.842 1.00 61.38 89 GLY A C 1
ATOM 697 O O . GLY A 1 89 ? 21.692 18.425 -29.870 1.00 61.38 89 GLY A O 1
#

Secondary structure (DSSP, 8-state):
-EEEEETTEEEEEETTEEEEEEEGGGHHHHHHHHHHHHHHH-HHHHHHTS-HHHHHHHHHHHHHHHHHHH-S-TT-HHHHHHHHHHHH-

Foldseek 3Di:
DDWDDDPQKIFDDQPNFGLAIDGPVCNVVVVVVLVVCCVVPNRVVSSVVGDSVVRVVVVVVVVVVVCVVCNPCVPVVVVVVVVVVVVVD

Sequence (89 aa):
MGIAAGNRRGHLFVKGHNAAVVREDEMVDALVEWAEFIHEEGAEAALARVDTEKARREADKDRDRLLAEQGVDVNDTGTRIELIRRHTG

Radius of gyration: 17.32 Å; chains: 1; bounding box: 34×30×45 Å